Protein AF-A0A8D8ISB9-F1 (afdb_monomer)

Mean predicted aligned error: 7.07 Å

InterPro domains:
  IPR009832 Protein of unknown function DUF1397 [PF07165] (2-113)

Nearest PDB structures (foldseek):
  2wb7-assembly2_B  TM=2.403E-01  e=6.843E+00  Thermococcus sp. 26-2

Sequence (116 aa):
MCSGDDFSVSKEIYSKMLTNYLELLCRDGGQFVFDFQKEEVQLCVSNIVKQADHCKMYDNMFKKPISQFKERECRILKQSKKCLKDLADRCQEISVMDVFNAAYNPIEEASKCNQV

pLDDT: mean 79.73, std 11.62, range [36.59, 91.69]

Foldseek 3Di:
DPDPVLVVLVVQLVVQLVVLVVCCCPPPNRVLVVLCPDPLNVVLVVVLVVCLVVLCPPPPQVVDRLLPDDPVNLVSLVSSLVVSVVSQVVSVDVSSVSNSCSNNVSSVVSHPSVVD

Structure (mmCIF, N/CA/C/O backbone):
data_AF-A0A8D8ISB9-F1
#
_entry.id   AF-A0A8D8ISB9-F1
#
loop_
_atom_site.group_PDB
_atom_site.id
_atom_site.type_symbol
_atom_site.label_atom_id
_atom_site.label_alt_id
_atom_site.label_comp_id
_atom_site.label_asym_id
_atom_site.label_entity_id
_atom_site.label_seq_id
_atom_site.pdbx_PDB_ins_code
_atom_site.Cartn_x
_atom_site.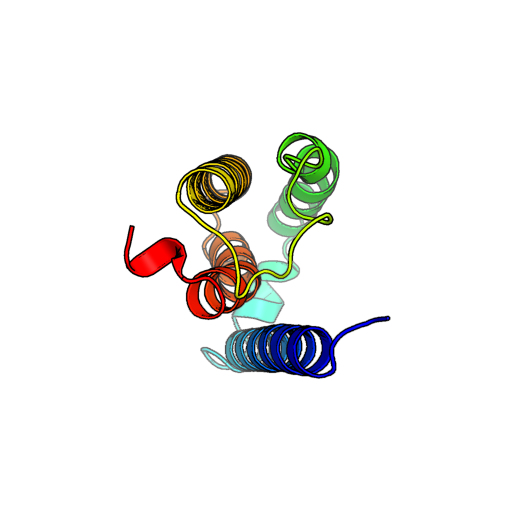Cartn_y
_atom_site.Cartn_z
_atom_site.occupancy
_atom_site.B_iso_or_equiv
_atom_sit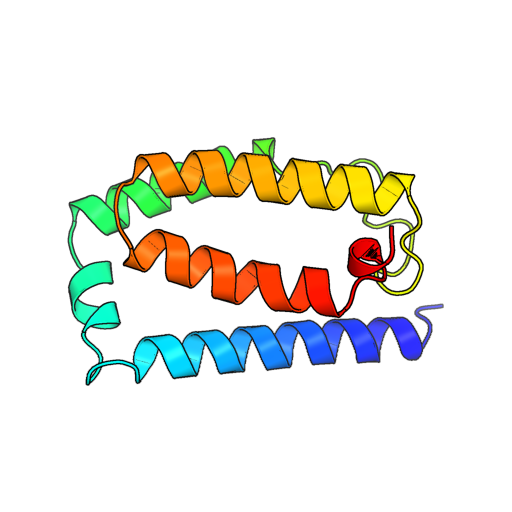e.auth_seq_id
_atom_site.auth_comp_id
_atom_site.auth_asym_id
_atom_site.auth_atom_id
_atom_site.pdbx_PDB_model_num
ATOM 1 N N . MET A 1 1 ? 8.077 14.878 -24.644 1.00 36.59 1 MET A N 1
ATOM 2 C CA . MET A 1 1 ? 7.032 14.010 -25.223 1.00 36.59 1 MET A CA 1
ATOM 3 C C . MET A 1 1 ? 6.694 12.976 -24.166 1.00 36.59 1 MET A C 1
ATOM 5 O O . MET A 1 1 ? 7.592 12.231 -23.804 1.00 36.59 1 MET A O 1
ATOM 9 N N . CYS A 1 2 ? 5.480 12.979 -23.609 1.00 46.19 2 CYS A N 1
ATOM 10 C CA . CYS A 1 2 ? 5.017 11.849 -22.800 1.00 46.19 2 CYS A CA 1
ATOM 11 C C . CYS A 1 2 ? 4.706 10.714 -23.776 1.00 46.19 2 CYS A C 1
ATOM 13 O O . CYS A 1 2 ? 3.823 10.867 -24.620 1.00 46.19 2 CYS A O 1
ATOM 15 N N . SER A 1 3 ? 5.479 9.634 -23.735 1.00 55.00 3 SER A N 1
ATOM 16 C CA . SER A 1 3 ? 5.214 8.419 -24.507 1.00 55.00 3 SER A CA 1
ATOM 17 C C . SER A 1 3 ? 3.812 7.917 -24.153 1.00 55.00 3 SER A C 1
ATOM 19 O O . SER A 1 3 ? 3.473 7.852 -22.972 1.00 55.00 3 SER A O 1
ATOM 21 N N . GLY A 1 4 ? 2.991 7.555 -25.144 1.00 55.03 4 GLY A N 1
ATOM 22 C CA . GLY A 1 4 ? 1.650 6.995 -24.899 1.00 55.03 4 GLY A CA 1
ATOM 23 C C . GLY A 1 4 ? 1.664 5.760 -23.983 1.00 55.03 4 GLY A C 1
ATOM 24 O O . GLY A 1 4 ? 0.699 5.524 -23.258 1.00 55.03 4 GLY A O 1
ATOM 25 N N . ASP A 1 5 ? 2.793 5.050 -23.949 1.00 58.19 5 ASP A N 1
ATOM 26 C CA . ASP A 1 5 ? 3.047 3.890 -23.089 1.00 58.19 5 ASP A CA 1
ATOM 27 C C . ASP A 1 5 ? 3.169 4.243 -21.595 1.00 58.19 5 ASP A C 1
ATOM 29 O O . ASP A 1 5 ? 2.774 3.464 -20.733 1.00 58.19 5 ASP A O 1
ATOM 33 N N . ASP A 1 6 ? 3.662 5.434 -21.249 1.00 61.22 6 ASP A N 1
ATOM 34 C CA . ASP A 1 6 ? 3.823 5.829 -19.839 1.00 61.22 6 ASP A CA 1
ATOM 35 C C . ASP A 1 6 ? 2.478 6.217 -19.224 1.00 61.22 6 ASP A C 1
ATOM 37 O O . ASP A 1 6 ? 2.200 5.959 -18.048 1.00 61.22 6 ASP A O 1
ATOM 41 N N . PHE A 1 7 ? 1.619 6.817 -20.050 1.00 65.94 7 PHE A N 1
ATOM 42 C CA . PHE A 1 7 ? 0.258 7.172 -19.677 1.00 65.94 7 PHE A CA 1
ATOM 43 C C . PHE A 1 7 ? -0.622 5.927 -19.512 1.00 65.94 7 PHE A C 1
ATOM 45 O O . PHE A 1 7 ? -1.404 5.864 -18.563 1.00 65.94 7 PHE A O 1
ATOM 52 N N . SER A 1 8 ? -0.482 4.923 -20.386 1.00 73.38 8 SER A N 1
ATOM 53 C CA . SER A 1 8 ? -1.256 3.678 -20.292 1.00 73.38 8 SER A CA 1
ATOM 54 C C . SER A 1 8 ? -0.886 2.861 -19.050 1.00 73.38 8 SER A C 1
ATOM 56 O O . SER A 1 8 ? -1.787 2.449 -18.321 1.00 73.38 8 SER A O 1
ATOM 58 N N . VAL A 1 9 ? 0.409 2.728 -18.739 1.00 74.44 9 VAL A N 1
ATOM 59 C CA . VAL A 1 9 ? 0.889 2.033 -17.529 1.00 74.44 9 VAL A CA 1
ATOM 60 C C . VAL A 1 9 ? 0.435 2.751 -16.260 1.00 74.44 9 VAL A C 1
ATOM 62 O O . VAL A 1 9 ? -0.092 2.121 -15.346 1.00 74.44 9 VAL A O 1
ATOM 65 N N . SER A 1 10 ? 0.568 4.079 -16.206 1.00 74.94 10 SER A N 1
ATOM 66 C CA . SER A 1 10 ? 0.102 4.856 -15.049 1.00 74.94 10 SER A CA 1
ATOM 67 C C . SER A 1 10 ? -1.406 4.693 -14.843 1.00 74.94 10 SER A C 1
ATOM 69 O O . SER A 1 10 ? -1.859 4.458 -13.725 1.00 74.94 10 SER A O 1
ATOM 71 N N . LYS A 1 11 ? -2.192 4.757 -15.926 1.00 81.19 11 LYS A N 1
ATOM 72 C CA . LYS A 1 11 ? -3.644 4.546 -15.887 1.00 81.19 11 LYS A CA 1
ATOM 73 C C . LYS A 1 11 ? -4.009 3.155 -15.363 1.00 81.19 11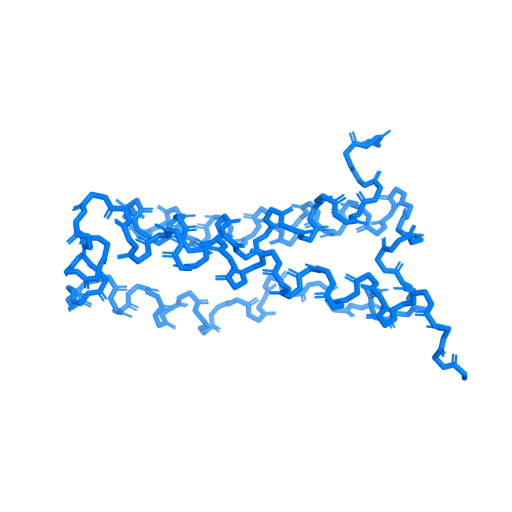 LYS A C 1
ATOM 75 O O . LYS A 1 11 ? -4.939 3.046 -14.568 1.00 81.19 11 LYS A O 1
ATOM 80 N N . GLU A 1 12 ? -3.294 2.112 -15.780 1.00 84.94 12 GLU A N 1
ATOM 81 C CA . GLU A 1 12 ? -3.523 0.747 -15.296 1.00 84.94 12 GLU A CA 1
ATOM 82 C C . GLU A 1 12 ? -3.222 0.617 -13.798 1.00 84.94 12 GLU A C 1
ATOM 84 O O . GLU A 1 12 ? -4.053 0.089 -13.058 1.00 84.94 12 GLU A O 1
ATOM 89 N N . ILE A 1 13 ? -2.094 1.172 -13.336 1.00 84.44 13 ILE A N 1
ATOM 90 C CA . ILE A 1 13 ? -1.731 1.210 -11.910 1.00 84.44 13 ILE A CA 1
ATOM 91 C C . ILE A 1 13 ? -2.858 1.855 -11.098 1.00 84.44 13 ILE A C 1
ATOM 93 O O . ILE A 1 13 ? -3.351 1.250 -10.147 1.00 84.44 13 ILE A O 1
ATOM 97 N N . TYR A 1 14 ? -3.316 3.049 -11.493 1.00 83.69 14 TYR A N 1
ATOM 98 C CA . TYR A 1 14 ? -4.398 3.741 -10.788 1.00 83.69 14 TYR A CA 1
ATOM 99 C C . TYR A 1 14 ? -5.718 2.963 -10.827 1.00 83.69 14 TYR A C 1
ATOM 101 O O . TYR A 1 14 ? -6.417 2.897 -9.818 1.00 83.69 14 TYR A O 1
ATOM 109 N N . SER A 1 15 ? -6.053 2.340 -11.960 1.00 88.31 15 SER A N 1
ATOM 110 C CA . SER A 1 15 ? -7.262 1.519 -12.089 1.00 88.31 15 SER A CA 1
ATOM 111 C C . SER A 1 15 ? -7.239 0.320 -11.137 1.00 88.31 15 SER A C 1
ATOM 113 O O . SER A 1 15 ? -8.242 0.033 -10.481 1.00 88.31 15 SER A O 1
ATOM 115 N N . LYS A 1 16 ? -6.097 -0.367 -11.029 1.00 88.88 16 LYS A N 1
ATOM 116 C CA . LYS A 1 16 ? -5.917 -1.490 -10.103 1.00 88.88 16 LYS A CA 1
ATOM 117 C C . LYS A 1 16 ? -5.943 -1.038 -8.646 1.00 88.88 16 LYS A C 1
ATOM 119 O O . LYS A 1 16 ? -6.623 -1.665 -7.846 1.00 88.88 16 LYS A O 1
ATOM 124 N N . MET A 1 17 ? -5.288 0.075 -8.308 1.00 88.56 17 MET A N 1
ATOM 125 C CA . MET A 1 17 ? -5.367 0.651 -6.958 1.00 88.56 17 MET A CA 1
ATOM 126 C C . MET A 1 17 ? -6.817 0.928 -6.552 1.00 88.56 17 MET A C 1
ATOM 128 O O . MET A 1 17 ? -7.241 0.516 -5.478 1.00 88.56 17 MET A O 1
ATOM 132 N N . LEU A 1 18 ? -7.592 1.593 -7.419 1.00 88.44 18 LEU A N 1
ATOM 133 C CA . LEU A 1 18 ? -9.007 1.876 -7.163 1.00 88.44 18 LEU A CA 1
ATOM 134 C C . LEU A 1 18 ? -9.820 0.594 -6.979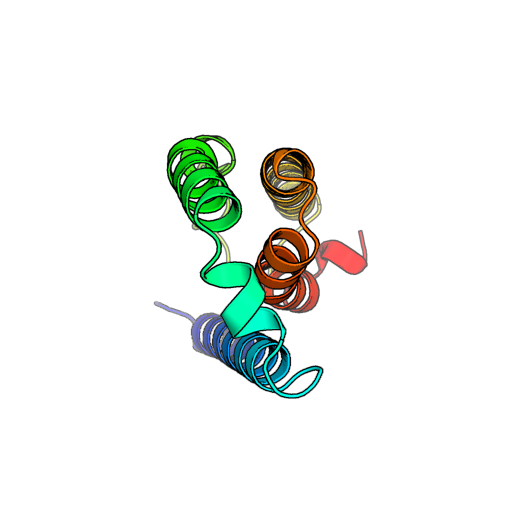 1.00 88.44 18 LEU A C 1
ATOM 136 O O . LEU A 1 18 ? -10.635 0.521 -6.064 1.00 88.44 18 LEU A O 1
ATOM 140 N N . THR A 1 19 ? -9.572 -0.417 -7.812 1.00 91.69 19 THR A N 1
ATOM 141 C CA . THR A 1 19 ? -10.233 -1.725 -7.697 1.00 91.69 19 THR A CA 1
ATOM 142 C C . THR A 1 19 ? -9.913 -2.378 -6.353 1.00 91.69 19 THR A C 1
ATOM 144 O O . THR A 1 19 ? -10.834 -2.733 -5.624 1.00 91.69 19 THR A O 1
ATOM 147 N N . ASN A 1 20 ? -8.637 -2.426 -5.961 1.00 90.19 20 ASN A N 1
ATOM 148 C CA . ASN A 1 20 ? -8.210 -2.979 -4.676 1.00 90.19 20 ASN A CA 1
ATOM 149 C C . ASN A 1 20 ? -8.853 -2.238 -3.492 1.00 90.19 20 ASN A C 1
ATOM 151 O O . ASN A 1 20 ? -9.291 -2.869 -2.535 1.00 90.19 20 ASN A O 1
ATOM 155 N N . TYR A 1 21 ? -8.953 -0.905 -3.548 1.00 87.38 21 TYR A N 1
ATOM 156 C CA . TYR A 1 21 ? -9.636 -0.139 -2.502 1.00 87.38 21 TYR A CA 1
ATOM 157 C C . TYR A 1 21 ? -11.129 -0.455 -2.425 1.00 87.38 21 TYR A C 1
ATOM 159 O O . TYR A 1 21 ? -11.658 -0.612 -1.327 1.00 87.38 21 TYR A O 1
ATOM 167 N N . LEU A 1 22 ? -11.812 -0.572 -3.565 1.00 88.00 22 LEU A N 1
ATOM 168 C CA . LEU A 1 22 ? -13.221 -0.963 -3.595 1.00 88.00 22 LEU A CA 1
ATOM 169 C C . LEU A 1 22 ? -13.424 -2.374 -3.035 1.00 88.00 22 LEU A C 1
ATOM 171 O O . LEU A 1 22 ? -14.372 -2.594 -2.285 1.00 88.00 22 LEU A O 1
ATOM 175 N N . GLU A 1 23 ? -12.524 -3.308 -3.338 1.00 89.94 23 GLU A N 1
ATOM 176 C CA . GLU A 1 23 ? -12.555 -4.654 -2.764 1.00 89.94 23 GLU A CA 1
ATOM 177 C C . GLU A 1 23 ? -12.369 -4.631 -1.246 1.00 89.94 23 GLU A C 1
ATOM 179 O O . GLU A 1 23 ? -13.106 -5.319 -0.546 1.00 89.94 23 GLU A O 1
ATOM 184 N N . LEU A 1 24 ? -11.456 -3.808 -0.717 1.00 87.81 24 LEU A N 1
ATOM 185 C CA . LEU A 1 24 ? -11.292 -3.635 0.731 1.00 87.81 24 LEU A CA 1
ATOM 186 C C . LEU A 1 24 ? -12.548 -3.066 1.394 1.00 87.81 24 LEU A C 1
ATOM 188 O O . LEU A 1 24 ? -12.957 -3.556 2.442 1.00 87.81 24 LEU A O 1
ATOM 192 N N . LEU A 1 25 ? -13.187 -2.073 0.771 1.00 86.81 25 LEU A N 1
ATOM 193 C CA . LEU A 1 25 ? -14.439 -1.497 1.268 1.00 86.81 25 LEU A CA 1
ATOM 194 C C . LEU A 1 25 ? -15.596 -2.506 1.252 1.00 86.81 25 LEU A C 1
ATOM 196 O O . LEU A 1 25 ? -16.485 -2.419 2.093 1.00 86.81 25 LEU A O 1
ATOM 200 N N . CYS A 1 26 ? -15.597 -3.448 0.306 1.00 88.12 26 CYS A N 1
ATOM 201 C CA . CYS A 1 26 ? -16.634 -4.477 0.191 1.00 88.12 26 CYS A CA 1
ATOM 202 C C . CYS A 1 26 ? -16.337 -5.743 1.013 1.00 88.12 26 CYS A C 1
ATOM 204 O O . CYS A 1 26 ? -17.253 -6.528 1.275 1.00 88.12 26 CYS A O 1
ATOM 206 N N . ARG A 1 27 ? -15.075 -5.974 1.397 1.00 87.88 27 ARG A N 1
ATOM 207 C CA . ARG A 1 27 ? -14.635 -7.176 2.116 1.00 87.88 27 ARG A CA 1
ATOM 208 C C . ARG A 1 27 ? -15.337 -7.283 3.469 1.00 87.88 27 ARG A C 1
ATOM 210 O O . ARG A 1 27 ? -15.527 -6.286 4.163 1.00 87.88 27 ARG A O 1
ATOM 217 N N . ASP A 1 28 ? -15.736 -8.506 3.819 1.00 84.50 28 ASP A N 1
ATOM 218 C CA . ASP A 1 28 ? -16.358 -8.856 5.103 1.00 84.50 28 ASP A CA 1
ATOM 219 C C . ASP A 1 28 ? -17.517 -7.923 5.498 1.00 84.50 28 ASP A C 1
ATOM 221 O O . ASP A 1 28 ? -17.661 -7.519 6.648 1.00 84.50 28 ASP A O 1
ATOM 225 N N . GLY A 1 29 ? -18.339 -7.534 4.515 1.00 83.06 29 GLY A N 1
ATOM 226 C CA . GLY A 1 29 ? -19.496 -6.664 4.740 1.00 83.06 29 GLY A CA 1
ATOM 227 C C . GLY A 1 29 ? -19.139 -5.217 5.097 1.00 83.06 29 GLY A C 1
ATOM 228 O O . GLY A 1 29 ? -19.966 -4.516 5.676 1.00 83.06 29 GLY A O 1
ATOM 229 N N . GLY A 1 30 ? -17.925 -4.768 4.770 1.00 83.69 30 GLY A N 1
ATOM 230 C CA . GLY A 1 30 ? -17.447 -3.421 5.076 1.00 83.69 30 GLY A CA 1
ATOM 231 C C . GLY A 1 30 ? -16.819 -3.281 6.459 1.00 83.69 30 GLY A C 1
ATOM 232 O O . GLY A 1 30 ? -16.654 -2.157 6.929 1.00 83.69 30 GLY A O 1
ATOM 233 N N . GLN A 1 31 ? -16.425 -4.389 7.099 1.00 86.75 31 GLN A N 1
ATOM 234 C CA . GLN A 1 31 ? -15.712 -4.388 8.383 1.00 86.75 31 GLN A CA 1
ATOM 235 C C . GLN A 1 31 ? -14.505 -3.435 8.379 1.00 86.75 31 GLN A C 1
ATOM 237 O O . GLN A 1 31 ? -14.295 -2.686 9.333 1.00 86.75 31 GLN A O 1
ATOM 242 N N . PHE A 1 32 ? -13.790 -3.373 7.252 1.00 85.81 32 PHE A N 1
ATOM 243 C CA . PHE A 1 32 ? -12.699 -2.429 7.028 1.00 85.81 32 PHE A CA 1
ATOM 244 C C . PHE A 1 32 ? -13.092 -0.971 7.321 1.00 85.81 32 PHE A C 1
ATOM 246 O O . PHE A 1 32 ? -12.323 -0.246 7.945 1.00 85.81 32 PHE A O 1
ATOM 253 N N . VAL A 1 33 ? -14.289 -0.532 6.911 1.00 85.38 33 VAL A N 1
ATOM 254 C CA . VAL A 1 33 ? -14.761 0.847 7.128 1.00 85.38 33 VAL A CA 1
ATOM 255 C C . VAL A 1 33 ? -14.892 1.147 8.617 1.00 85.38 33 VAL A C 1
ATOM 257 O O . VAL A 1 33 ? -14.506 2.227 9.057 1.00 85.38 33 VAL A O 1
ATOM 260 N N . PHE A 1 34 ? -15.399 0.192 9.395 1.00 86.75 34 PHE A N 1
ATOM 261 C CA . PHE A 1 34 ? -15.534 0.342 10.841 1.00 86.75 34 PHE A CA 1
ATOM 262 C C . PHE A 1 34 ? -14.172 0.344 11.535 1.00 86.75 34 PHE A C 1
ATOM 264 O O . PHE A 1 34 ? -13.922 1.196 12.386 1.00 86.75 34 PHE A O 1
ATOM 271 N N . ASP A 1 35 ? -13.265 -0.550 11.139 1.00 86.38 35 ASP A N 1
ATOM 272 C CA . ASP A 1 35 ? -11.916 -0.598 11.706 1.00 86.38 35 ASP A CA 1
ATOM 273 C C . ASP A 1 35 ? -11.120 0.673 11.391 1.00 86.38 35 ASP A C 1
ATOM 275 O O . ASP A 1 35 ? -10.432 1.200 12.259 1.00 86.38 35 ASP A O 1
ATOM 279 N N . PHE A 1 36 ? -11.270 1.231 10.188 1.00 84.75 36 PHE A N 1
ATOM 280 C CA . PHE A 1 36 ? -10.578 2.456 9.779 1.00 84.75 36 PHE A CA 1
ATOM 281 C C . PHE A 1 36 ? -11.152 3.739 10.410 1.00 84.75 36 PHE A C 1
ATOM 283 O O . PHE A 1 36 ? -10.529 4.801 10.350 1.00 84.75 36 PHE A O 1
ATOM 290 N N . GLN A 1 37 ? -12.343 3.666 11.011 1.00 87.69 37 GLN A N 1
ATOM 291 C CA . GLN A 1 37 ? -12.944 4.766 11.772 1.00 87.69 37 GLN A CA 1
ATOM 292 C C . GLN A 1 37 ? -12.482 4.820 13.231 1.00 87.69 37 GLN A C 1
ATOM 294 O O . GLN A 1 37 ? -12.711 5.835 13.888 1.00 87.69 37 GLN A O 1
ATOM 299 N N . LYS A 1 38 ? -11.821 3.772 13.734 1.00 90.06 38 LYS A N 1
ATOM 300 C CA . LYS A 1 38 ? -11.253 3.767 15.084 1.00 90.06 38 LYS A CA 1
ATOM 301 C C . LYS A 1 38 ? -10.217 4.879 15.231 1.00 90.06 38 LYS A C 1
ATOM 303 O O . LYS A 1 38 ? -9.380 5.087 14.348 1.00 90.06 38 LYS A O 1
ATOM 308 N N . GLU A 1 39 ? -10.269 5.594 16.348 1.00 90.25 39 GLU A N 1
ATOM 309 C CA . GLU A 1 39 ? -9.429 6.770 16.586 1.00 90.25 39 GLU A CA 1
ATOM 310 C C . GLU A 1 39 ? -7.939 6.403 16.565 1.00 90.25 39 GLU A C 1
ATOM 312 O O . GLU A 1 39 ? -7.130 7.090 15.940 1.00 90.25 39 GLU A O 1
ATOM 317 N N . GLU A 1 40 ? -7.585 5.266 17.162 1.00 87.44 40 GLU A N 1
ATOM 318 C CA . GLU A 1 40 ? -6.234 4.714 17.175 1.00 87.44 40 GLU A CA 1
ATOM 319 C C . GLU A 1 40 ? -5.697 4.437 15.762 1.00 87.44 40 GLU A C 1
ATOM 321 O O . GLU A 1 40 ? -4.544 4.761 15.458 1.00 87.44 40 GLU A O 1
ATOM 326 N N . VAL A 1 41 ? -6.549 3.932 14.865 1.00 87.12 41 VAL A N 1
ATOM 327 C CA . VAL A 1 41 ? -6.191 3.667 13.468 1.00 87.12 41 VAL A CA 1
ATOM 328 C C . VAL A 1 41 ? -5.996 4.984 12.724 1.00 87.12 41 VAL A C 1
ATOM 330 O O . VAL A 1 41 ? -4.977 5.164 12.055 1.00 87.12 41 VAL A O 1
ATOM 333 N N . GLN A 1 42 ? -6.908 5.946 12.882 1.00 89.38 42 GLN A N 1
ATOM 334 C CA . GLN A 1 42 ? -6.797 7.250 12.222 1.00 89.38 42 GLN A CA 1
ATOM 335 C C . GLN A 1 42 ? -5.562 8.037 12.667 1.00 89.38 42 GLN A C 1
ATOM 337 O O . GLN A 1 42 ? -4.856 8.615 11.833 1.00 89.38 42 GLN A O 1
ATOM 342 N N . LEU A 1 43 ? -5.262 8.033 13.967 1.00 90.00 43 LEU A N 1
ATOM 343 C CA . LEU A 1 43 ? -4.055 8.648 14.516 1.00 90.00 43 LEU A CA 1
ATOM 344 C C . LEU A 1 43 ? -2.797 7.996 13.944 1.00 90.00 43 LEU A C 1
ATOM 346 O O . LEU A 1 43 ? -1.861 8.697 13.545 1.00 90.00 43 LEU A O 1
ATOM 350 N N . CYS A 1 44 ? -2.781 6.665 13.855 1.00 89.81 44 CYS A N 1
ATOM 351 C CA . CYS A 1 44 ? -1.638 5.958 13.307 1.00 89.81 44 CYS A CA 1
ATOM 352 C C . CYS A 1 44 ? -1.446 6.242 11.811 1.00 89.81 44 CYS A C 1
ATOM 354 O O . CYS A 1 44 ? -0.346 6.607 11.392 1.00 89.81 44 CYS A O 1
ATOM 356 N N . VAL A 1 45 ? -2.518 6.199 11.015 1.00 86.88 45 VAL A N 1
ATOM 357 C CA . VAL A 1 45 ? -2.495 6.552 9.586 1.00 86.88 45 VAL A CA 1
ATOM 358 C C . VAL A 1 45 ? -2.017 7.991 9.381 1.00 86.88 45 VAL A C 1
ATOM 360 O O . VAL A 1 45 ? -1.159 8.238 8.536 1.00 86.88 45 VAL A O 1
ATOM 363 N N . SER A 1 46 ? -2.490 8.942 10.190 1.00 88.06 46 SER A N 1
ATOM 364 C CA . SER A 1 46 ? -2.023 10.335 10.150 1.00 88.06 46 SER A CA 1
ATOM 365 C C . SER A 1 46 ? -0.513 10.442 10.402 1.00 88.06 46 SER A C 1
ATOM 367 O O . SER A 1 46 ? 0.198 11.162 9.694 1.00 88.06 46 SER A O 1
ATOM 369 N N . ASN A 1 47 ? 0.011 9.676 11.361 1.00 87.25 47 ASN A N 1
ATOM 370 C CA . ASN A 1 47 ? 1.445 9.620 11.641 1.00 87.25 47 ASN A CA 1
ATOM 371 C C . ASN A 1 47 ? 2.250 8.953 10.522 1.00 87.25 47 ASN A C 1
ATOM 373 O O . ASN A 1 47 ? 3.370 9.396 10.252 1.00 87.25 47 ASN A O 1
ATOM 377 N N . ILE A 1 48 ? 1.698 7.933 9.859 1.00 86.56 48 ILE A N 1
ATOM 378 C CA . ILE A 1 48 ? 2.305 7.333 8.667 1.00 86.56 48 ILE A CA 1
ATOM 379 C C . ILE A 1 48 ? 2.385 8.37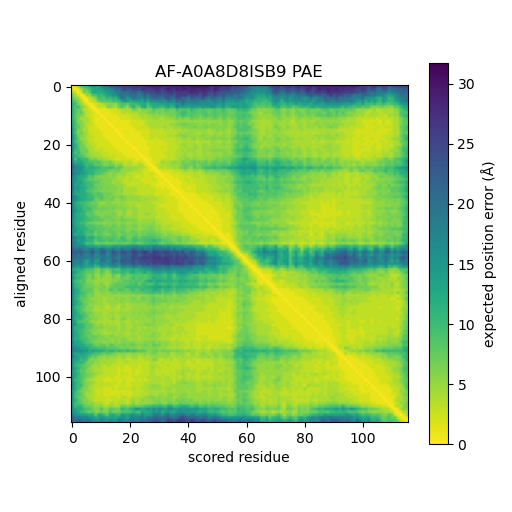1 7.560 1.00 86.56 48 ILE A C 1
ATOM 381 O O . ILE A 1 48 ? 3.463 8.568 7.016 1.00 86.56 48 ILE A O 1
ATOM 385 N N . VAL A 1 49 ? 1.291 9.069 7.246 1.00 85.38 49 VAL A N 1
ATOM 386 C CA . VAL A 1 49 ? 1.258 10.066 6.163 1.00 85.38 49 VAL A CA 1
ATOM 387 C C . VAL A 1 49 ? 2.308 11.156 6.387 1.00 85.38 49 VAL A C 1
ATOM 389 O O . VAL A 1 49 ? 3.032 11.500 5.457 1.00 85.38 49 VAL A O 1
ATOM 392 N N . LYS A 1 50 ? 2.466 11.633 7.629 1.00 86.56 50 LYS A N 1
ATOM 393 C CA . LYS A 1 50 ? 3.509 12.611 7.991 1.00 86.56 50 LYS A CA 1
ATOM 394 C C . LYS A 1 50 ? 4.932 12.083 7.792 1.00 86.56 50 LYS A C 1
ATOM 396 O O . LYS A 1 50 ? 5.827 12.857 7.476 1.00 86.56 50 LYS A O 1
ATOM 401 N N . GLN A 1 51 ? 5.155 10.786 7.998 1.00 85.06 51 GLN A N 1
ATOM 402 C CA . GLN A 1 51 ? 6.477 10.157 7.894 1.00 85.06 51 GLN A CA 1
ATOM 403 C C . GLN A 1 51 ? 6.757 9.557 6.511 1.00 85.06 51 GLN A C 1
ATOM 405 O O . GLN A 1 51 ? 7.915 9.324 6.168 1.00 85.06 51 GLN A O 1
ATOM 410 N N . ALA A 1 52 ? 5.723 9.330 5.701 1.00 82.06 52 ALA A N 1
ATOM 411 C CA . ALA A 1 52 ? 5.809 8.677 4.400 1.00 82.06 52 ALA A CA 1
ATOM 412 C C . ALA A 1 52 ? 6.7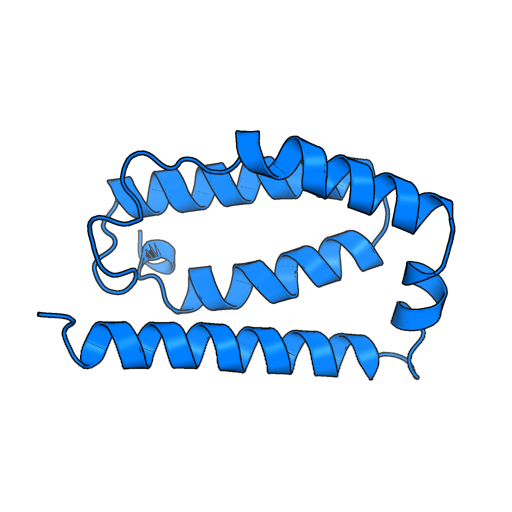06 9.444 3.422 1.00 82.06 52 ALA A C 1
ATOM 414 O O . ALA A 1 52 ? 7.348 8.832 2.566 1.00 82.06 52 ALA A O 1
ATOM 415 N N . ASP A 1 53 ? 6.810 10.765 3.585 1.00 78.69 53 ASP A N 1
ATOM 416 C CA . ASP A 1 53 ? 7.727 11.613 2.823 1.00 78.69 53 ASP A CA 1
ATOM 417 C C . ASP A 1 53 ? 9.195 11.211 2.986 1.00 78.69 53 ASP A C 1
ATOM 419 O O . ASP A 1 53 ? 9.936 11.233 2.006 1.00 78.69 53 ASP A O 1
ATOM 423 N N . HIS A 1 54 ? 9.602 10.710 4.156 1.00 81.31 54 HIS A N 1
ATOM 424 C CA . HIS A 1 54 ? 10.954 10.180 4.360 1.00 81.31 54 HIS A CA 1
ATOM 425 C C . HIS A 1 54 ? 11.191 8.838 3.658 1.00 81.31 54 HIS A C 1
ATOM 427 O O . HIS A 1 54 ? 12.334 8.480 3.377 1.00 81.31 54 HIS A O 1
ATOM 433 N N . CYS A 1 55 ? 10.125 8.099 3.349 1.00 80.06 55 CYS A N 1
ATOM 434 C CA . CYS A 1 55 ? 10.213 6.850 2.602 1.00 80.06 55 CYS A CA 1
ATOM 435 C C . CYS A 1 55 ? 10.213 7.057 1.088 1.00 80.06 55 CYS A C 1
ATOM 437 O O . CYS A 1 55 ? 10.518 6.122 0.337 1.00 80.06 55 CYS A O 1
ATOM 439 N N . LYS A 1 56 ? 9.875 8.258 0.610 1.00 69.62 56 LYS A N 1
ATOM 440 C CA . LYS A 1 56 ? 9.951 8.571 -0.809 1.00 69.62 56 LYS A CA 1
ATOM 441 C C . LYS A 1 56 ? 11.412 8.802 -1.194 1.00 69.62 56 LYS A C 1
ATOM 443 O O . LYS A 1 56 ? 11.997 9.856 -0.966 1.00 69.62 56 LYS A O 1
ATOM 448 N N . MET A 1 57 ? 12.009 7.797 -1.824 1.00 63.38 57 MET A N 1
ATOM 449 C CA . MET A 1 57 ? 13.365 7.884 -2.368 1.00 63.38 57 MET A CA 1
ATOM 450 C C . MET A 1 57 ? 13.339 8.612 -3.725 1.00 63.38 57 MET A C 1
ATOM 452 O O . MET A 1 57 ? 13.480 8.009 -4.792 1.00 63.38 57 MET A O 1
ATOM 456 N N . TYR A 1 58 ? 13.071 9.920 -3.664 1.00 52.81 58 TYR A N 1
ATOM 457 C CA . TYR A 1 58 ? 12.658 10.778 -4.781 1.00 52.81 58 TYR A CA 1
ATOM 458 C C . TYR A 1 58 ? 13.700 11.030 -5.876 1.00 52.81 58 TYR A C 1
ATOM 460 O O . TYR A 1 58 ? 13.327 11.454 -6.969 1.00 52.81 58 TYR A O 1
ATOM 468 N N . ASP A 1 59 ? 14.980 10.733 -5.663 1.00 51.72 59 ASP A N 1
ATOM 469 C CA . ASP A 1 59 ? 16.012 11.279 -6.553 1.00 51.72 59 ASP A CA 1
ATOM 470 C C . ASP A 1 59 ? 16.097 10.638 -7.953 1.00 51.72 59 ASP A C 1
ATOM 472 O O . ASP A 1 59 ? 16.732 11.209 -8.843 1.00 51.72 59 ASP A O 1
ATOM 476 N N . ASN A 1 60 ? 15.455 9.484 -8.208 1.00 47.16 60 ASN A N 1
ATOM 477 C CA . ASN A 1 60 ? 15.563 8.804 -9.515 1.00 47.16 60 ASN A CA 1
ATOM 478 C C . ASN A 1 60 ? 14.275 8.229 -10.124 1.00 47.16 60 ASN A C 1
ATOM 480 O O . ASN A 1 60 ? 14.275 7.964 -11.326 1.00 47.16 60 ASN A O 1
ATOM 484 N N . MET A 1 61 ? 13.186 8.042 -9.370 1.00 52.09 61 MET A N 1
ATOM 485 C CA . MET A 1 61 ? 12.014 7.314 -9.893 1.00 52.09 61 MET A CA 1
ATOM 486 C C . MET A 1 61 ? 11.231 8.076 -10.977 1.00 52.09 61 MET A C 1
ATOM 488 O O . MET A 1 61 ? 10.622 7.445 -11.827 1.00 52.09 61 MET A O 1
ATOM 492 N N . PHE A 1 62 ? 11.282 9.414 -11.003 1.00 53.84 62 PHE A N 1
ATOM 493 C CA . PHE A 1 62 ? 10.503 10.233 -11.951 1.00 53.84 62 PHE A CA 1
ATOM 494 C C . PHE A 1 62 ? 11.211 10.521 -13.281 1.00 53.84 62 PHE A C 1
ATOM 496 O O . PHE A 1 62 ? 10.630 11.146 -14.164 1.00 53.84 62 PHE A O 1
ATOM 503 N N . LYS A 1 63 ? 12.470 10.093 -13.446 1.00 62.03 63 LYS A N 1
ATOM 504 C CA . LYS A 1 63 ? 13.226 10.328 -14.691 1.00 62.03 63 LYS A CA 1
ATOM 505 C C . LYS A 1 63 ? 13.020 9.233 -15.734 1.00 62.03 63 LYS A C 1
ATOM 507 O O . LYS A 1 63 ? 13.416 9.418 -16.881 1.00 62.03 63 LYS A O 1
ATOM 512 N N . LYS A 1 64 ? 12.449 8.093 -15.338 1.00 67.19 64 LYS A N 1
ATOM 513 C CA . LYS A 1 64 ? 12.200 6.951 -16.216 1.00 67.19 64 LYS A CA 1
ATOM 514 C C . LYS A 1 64 ? 10.806 6.387 -15.967 1.00 67.19 64 LYS A C 1
ATOM 516 O O . LYS A 1 64 ? 10.376 6.357 -14.817 1.00 67.19 64 LYS A O 1
ATOM 521 N N . PRO A 1 65 ? 10.133 5.884 -17.005 1.00 72.25 65 PRO A N 1
ATOM 522 C CA . PRO A 1 65 ? 8.891 5.146 -16.838 1.00 72.25 65 PRO A CA 1
ATOM 523 C C . PRO A 1 65 ? 9.053 3.931 -15.921 1.00 72.25 65 PRO A C 1
ATOM 525 O O . PRO A 1 65 ? 10.061 3.227 -16.011 1.00 72.25 65 PRO A O 1
ATOM 528 N N . ILE A 1 66 ? 8.035 3.635 -15.103 1.00 74.62 66 ILE A N 1
ATOM 529 C CA . ILE A 1 66 ? 7.985 2.432 -14.242 1.00 74.62 66 ILE A CA 1
ATOM 530 C C . ILE A 1 66 ? 8.216 1.142 -15.046 1.00 74.62 66 ILE A C 1
ATOM 532 O O . ILE A 1 66 ? 8.933 0.246 -14.599 1.00 74.62 66 ILE A O 1
ATOM 536 N N . SER A 1 67 ? 7.700 1.083 -16.276 1.00 73.19 67 SER A N 1
ATOM 537 C CA . SER A 1 67 ? 7.880 -0.041 -17.208 1.00 73.19 67 SER A CA 1
ATOM 538 C C . SER A 1 67 ? 9.339 -0.269 -17.640 1.00 73.19 67 SER A C 1
ATOM 540 O O . SER A 1 67 ? 9.688 -1.343 -18.139 1.00 73.19 67 SER A O 1
ATOM 542 N N . GLN A 1 68 ? 10.202 0.731 -17.440 1.00 77.56 68 GLN A N 1
ATOM 543 C CA . GLN A 1 68 ? 11.624 0.721 -17.782 1.00 77.56 68 GLN A CA 1
ATOM 544 C C . GLN A 1 68 ? 12.537 0.601 -16.554 1.00 77.56 68 GLN A C 1
ATOM 546 O O . GLN A 1 68 ? 13.757 0.750 -16.687 1.00 77.56 68 GLN A O 1
ATOM 551 N N . PHE A 1 69 ? 11.980 0.350 -15.365 1.00 80.00 69 PHE A N 1
ATOM 552 C CA . PHE A 1 69 ? 12.780 0.146 -14.162 1.00 80.00 69 PHE A CA 1
ATOM 553 C C . PHE A 1 69 ? 13.738 -1.035 -14.353 1.00 80.00 69 PHE A C 1
ATOM 555 O O . PHE A 1 69 ? 13.349 -2.113 -14.806 1.00 80.00 69 PHE A O 1
ATOM 562 N N . LYS A 1 70 ? 15.014 -0.806 -14.029 1.00 79.38 70 LYS A N 1
ATOM 563 C CA . LYS A 1 70 ? 16.069 -1.824 -14.000 1.00 79.38 70 LYS A CA 1
ATOM 564 C C . LYS A 1 70 ? 16.467 -2.077 -12.546 1.00 79.38 70 LYS A C 1
ATOM 566 O O . LYS A 1 70 ? 15.853 -1.549 -11.625 1.00 79.38 70 LYS A O 1
ATOM 571 N N . GLU A 1 71 ? 17.520 -2.861 -12.325 1.00 82.44 71 GLU A N 1
ATOM 572 C CA . GLU A 1 71 ? 17.955 -3.283 -10.988 1.00 82.44 71 GLU A CA 1
ATOM 573 C C . GLU A 1 71 ? 18.070 -2.130 -9.976 1.00 82.44 71 GLU A C 1
ATOM 575 O O . GLU A 1 71 ? 17.592 -2.252 -8.848 1.00 82.44 71 GLU A O 1
ATOM 580 N N . ARG A 1 72 ? 18.645 -0.984 -10.372 1.00 82.00 72 ARG A N 1
ATOM 581 C CA . ARG A 1 72 ? 18.775 0.179 -9.482 1.00 82.00 72 ARG A CA 1
ATOM 582 C C . ARG A 1 72 ? 17.411 0.734 -9.086 1.00 82.00 72 ARG A C 1
ATOM 584 O O . ARG A 1 72 ? 17.159 0.906 -7.898 1.00 82.00 72 ARG A O 1
ATOM 591 N N . GLU A 1 73 ? 16.547 1.027 -10.053 1.00 82.19 73 GLU A N 1
ATOM 592 C CA . GLU A 1 73 ? 15.213 1.570 -9.789 1.00 82.19 73 GLU A CA 1
ATOM 593 C C . GLU A 1 73 ? 14.362 0.578 -8.979 1.00 82.19 73 GLU A C 1
ATOM 595 O O . GLU A 1 73 ? 13.697 0.973 -8.025 1.00 82.19 73 GLU A O 1
ATOM 600 N N . CYS A 1 74 ? 14.485 -0.718 -9.267 1.00 82.81 74 CYS A N 1
ATOM 601 C CA . CYS A 1 74 ? 13.837 -1.787 -8.516 1.00 82.81 74 CYS A CA 1
ATOM 602 C C . CYS A 1 74 ? 14.323 -1.894 -7.073 1.00 82.81 74 CYS A C 1
ATOM 604 O O . CYS A 1 74 ? 13.518 -2.081 -6.162 1.00 82.81 74 CYS A O 1
ATOM 606 N N . ARG A 1 75 ? 15.627 -1.734 -6.831 1.00 84.88 75 ARG A N 1
ATOM 607 C CA . ARG A 1 75 ? 16.186 -1.703 -5.476 1.00 84.88 75 ARG A CA 1
ATOM 608 C C . ARG A 1 75 ? 15.639 -0.518 -4.682 1.00 84.88 75 ARG A C 1
ATOM 610 O O . ARG A 1 75 ? 15.255 -0.697 -3.530 1.00 84.88 75 ARG A O 1
ATOM 617 N N . ILE A 1 76 ? 15.557 0.659 -5.302 1.00 83.31 76 ILE A N 1
ATOM 618 C CA . ILE A 1 76 ? 14.995 1.865 -4.678 1.00 83.31 76 ILE A CA 1
ATOM 619 C C . ILE A 1 76 ? 13.497 1.663 -4.385 1.00 83.31 76 ILE A C 1
ATOM 621 O O . ILE A 1 76 ? 13.044 1.975 -3.286 1.00 83.31 76 ILE A O 1
ATOM 625 N N . LEU A 1 77 ? 12.732 1.086 -5.319 1.00 82.00 77 LEU A N 1
ATOM 626 C CA . LEU A 1 77 ? 11.316 0.763 -5.113 1.00 82.00 77 LEU A CA 1
ATOM 627 C C . LEU A 1 77 ? 11.124 -0.214 -3.940 1.00 82.00 77 LEU A C 1
ATOM 629 O O . LEU A 1 77 ? 10.327 0.058 -3.044 1.00 82.00 77 LEU A O 1
ATOM 633 N N . LYS A 1 78 ? 11.903 -1.306 -3.893 1.00 85.31 78 LYS A N 1
ATOM 634 C CA . LYS A 1 78 ? 11.881 -2.287 -2.792 1.00 85.31 78 LYS A CA 1
ATOM 635 C C . LYS A 1 78 ? 12.244 -1.637 -1.445 1.00 85.31 78 LYS A C 1
ATOM 637 O O . LYS A 1 78 ? 11.615 -1.939 -0.434 1.00 85.31 78 LYS A O 1
ATOM 642 N N . GLN A 1 79 ? 13.213 -0.718 -1.416 1.00 87.12 79 GLN A N 1
ATOM 643 C CA . GLN A 1 79 ? 13.585 0.028 -0.205 1.00 87.12 79 GLN A CA 1
ATOM 644 C C . GLN A 1 79 ? 12.487 0.997 0.255 1.00 87.12 79 GLN A C 1
ATOM 646 O O . GLN A 1 79 ? 12.184 1.049 1.445 1.00 87.12 79 GLN A O 1
ATOM 651 N N . SER A 1 80 ? 11.862 1.722 -0.676 1.00 85.00 80 SER A N 1
ATOM 652 C CA . SER A 1 80 ? 10.738 2.618 -0.383 1.00 85.00 80 SER A CA 1
ATOM 653 C C . SER A 1 80 ? 9.532 1.843 0.162 1.00 85.00 80 SER A C 1
ATOM 655 O O . SER A 1 80 ? 8.996 2.198 1.214 1.00 85.00 80 SER A O 1
ATOM 657 N N . LYS A 1 81 ? 9.192 0.711 -0.477 1.00 85.88 81 LYS A N 1
ATOM 658 C CA . LYS A 1 81 ? 8.163 -0.230 -0.012 1.00 85.88 81 LYS A CA 1
ATOM 659 C C . LYS A 1 81 ? 8.463 -0.725 1.401 1.00 85.88 81 LYS A C 1
ATOM 661 O O . LYS A 1 81 ? 7.586 -0.678 2.257 1.00 85.88 81 LYS A O 1
ATOM 666 N N . LYS A 1 82 ? 9.701 -1.159 1.667 1.00 88.62 82 LYS A N 1
ATOM 667 C CA . LYS A 1 82 ? 10.111 -1.620 3.000 1.00 88.62 82 LYS A CA 1
ATOM 668 C C . LYS A 1 82 ? 9.943 -0.525 4.056 1.00 88.62 82 LYS A C 1
ATOM 670 O O . LYS A 1 82 ? 9.344 -0.788 5.085 1.00 88.62 82 LYS A O 1
ATOM 675 N N . CYS A 1 83 ? 10.401 0.697 3.783 1.00 88.25 83 CYS A N 1
ATOM 676 C CA . CYS A 1 83 ? 10.268 1.819 4.717 1.00 88.25 83 CYS A CA 1
ATOM 677 C C . CYS A 1 83 ? 8.805 2.098 5.090 1.00 88.25 83 CYS A C 1
ATOM 679 O O . CYS A 1 83 ? 8.481 2.243 6.264 1.00 88.25 83 CYS A O 1
ATOM 681 N N . LEU A 1 84 ? 7.904 2.136 4.104 1.00 85.38 84 LEU A N 1
ATOM 682 C CA . LEU A 1 84 ? 6.484 2.376 4.364 1.00 85.38 84 LEU A CA 1
ATOM 683 C C . LEU A 1 84 ? 5.810 1.200 5.066 1.00 85.38 84 LEU A C 1
ATOM 685 O O . LEU A 1 84 ? 4.977 1.424 5.939 1.00 85.38 84 LEU A O 1
ATOM 689 N N . LYS A 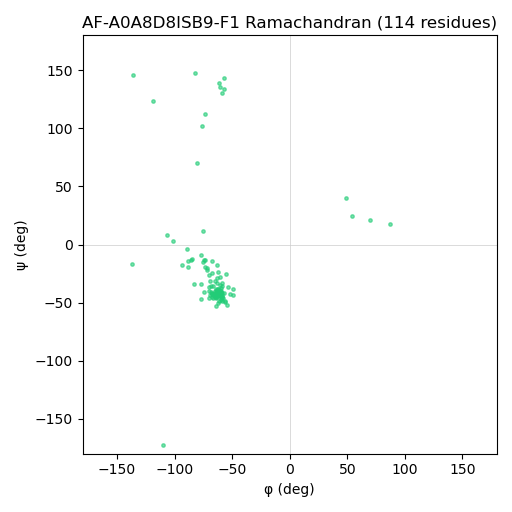1 85 ? 6.198 -0.035 4.735 1.00 87.94 85 LYS A N 1
ATOM 690 C CA . LYS A 1 85 ? 5.758 -1.221 5.470 1.00 87.94 85 LYS A CA 1
ATOM 691 C C . LYS A 1 85 ? 6.201 -1.160 6.932 1.00 87.94 85 LYS A C 1
ATOM 693 O O . LYS A 1 85 ? 5.375 -1.381 7.803 1.00 87.94 85 LYS A O 1
ATOM 698 N N . ASP A 1 86 ? 7.447 -0.780 7.211 1.00 89.38 86 ASP A N 1
ATOM 699 C CA . ASP A 1 86 ? 7.947 -0.627 8.583 1.00 89.38 86 ASP A CA 1
ATOM 700 C C . ASP A 1 86 ? 7.187 0.474 9.353 1.00 89.38 86 ASP A C 1
ATOM 702 O O . ASP A 1 86 ? 7.079 0.406 10.576 1.00 89.38 86 ASP A O 1
ATOM 706 N N . LEU A 1 87 ? 6.655 1.496 8.667 1.00 87.94 87 LEU A N 1
ATOM 707 C CA . LEU A 1 87 ? 5.759 2.492 9.269 1.00 87.94 87 LEU A CA 1
ATOM 708 C C . LEU A 1 87 ? 4.351 1.932 9.516 1.00 87.94 87 LEU A C 1
ATOM 710 O O . LEU A 1 87 ? 3.781 2.199 10.570 1.00 87.94 87 LEU A O 1
ATOM 714 N N . ALA A 1 88 ? 3.808 1.153 8.578 1.00 86.56 88 ALA A N 1
ATOM 715 C CA . ALA A 1 88 ? 2.496 0.518 8.691 1.00 86.56 88 ALA A CA 1
ATOM 716 C C . ALA A 1 88 ? 2.454 -0.573 9.775 1.00 86.56 88 ALA A C 1
ATOM 718 O O . ALA A 1 88 ? 1.530 -0.599 10.586 1.00 86.56 88 ALA A O 1
ATOM 719 N N . ASP A 1 89 ? 3.496 -1.404 9.866 1.00 87.75 89 ASP A N 1
ATOM 720 C CA . ASP A 1 89 ? 3.622 -2.479 10.858 1.00 87.75 89 ASP A CA 1
ATOM 721 C C . ASP A 1 89 ? 3.650 -1.924 12.303 1.00 87.75 89 ASP A C 1
ATOM 723 O O . ASP A 1 89 ? 3.251 -2.614 13.241 1.00 87.75 89 ASP A O 1
ATOM 727 N N . ARG A 1 90 ? 4.042 -0.653 12.507 1.00 87.25 90 ARG A N 1
ATOM 728 C CA . ARG A 1 90 ? 3.978 0.011 13.827 1.00 87.25 90 ARG A CA 1
ATOM 729 C C . ARG A 1 90 ? 2.557 0.252 14.314 1.00 87.25 90 ARG A C 1
ATOM 731 O O . ARG A 1 90 ? 2.372 0.370 15.520 1.00 87.25 90 ARG A O 1
ATOM 738 N N . CYS A 1 91 ? 1.582 0.335 13.410 1.00 84.62 91 CYS A N 1
ATOM 739 C CA . CYS A 1 91 ? 0.188 0.454 13.815 1.00 84.62 91 CYS A CA 1
ATOM 740 C C . CYS A 1 91 ? -0.346 -0.846 14.405 1.00 84.62 91 CYS A C 1
ATOM 742 O O . CYS A 1 91 ? -1.329 -0.787 15.123 1.00 84.62 91 CYS A O 1
ATOM 744 N N . GLN A 1 92 ? 0.289 -1.992 14.119 1.00 82.44 92 GLN A N 1
ATOM 745 C CA . GLN A 1 92 ? -0.183 -3.326 14.519 1.00 82.44 92 GLN A CA 1
ATOM 746 C C . GLN A 1 92 ? -1.632 -3.622 14.087 1.00 82.44 92 GLN A C 1
ATOM 748 O O . GLN A 1 92 ? -2.293 -4.484 14.655 1.00 82.44 92 GLN A O 1
ATOM 753 N N . GLU A 1 93 ? -2.103 -2.938 13.042 1.00 83.56 93 GLU A N 1
ATOM 754 C CA . GLU A 1 93 ? -3.484 -2.981 12.568 1.00 83.56 93 GLU A CA 1
ATOM 755 C C . GLU A 1 93 ? -3.529 -3.520 11.139 1.00 83.56 93 GLU A C 1
ATOM 757 O O . GLU A 1 93 ? -2.897 -2.982 10.222 1.00 83.56 93 GLU A O 1
ATOM 762 N N . ILE A 1 94 ? -4.294 -4.596 10.946 1.00 84.06 94 ILE A N 1
ATOM 763 C CA . ILE A 1 94 ? -4.396 -5.302 9.659 1.00 84.06 94 ILE A CA 1
ATOM 764 C C . ILE A 1 94 ? -4.974 -4.374 8.583 1.00 84.06 94 ILE A C 1
ATOM 766 O O . ILE A 1 94 ? -4.486 -4.359 7.455 1.00 84.06 94 ILE A O 1
ATOM 770 N N . SER A 1 95 ? -5.942 -3.530 8.950 1.00 83.44 95 SER A N 1
ATOM 771 C CA . SER A 1 95 ? -6.575 -2.558 8.052 1.00 83.44 95 SER A CA 1
ATOM 772 C C . SER A 1 95 ? -5.569 -1.561 7.455 1.00 83.44 95 SER A C 1
ATOM 774 O O . SER A 1 95 ? -5.637 -1.228 6.271 1.00 83.44 95 SER A O 1
ATOM 776 N N . VAL A 1 96 ? -4.571 -1.126 8.230 1.00 83.75 96 VAL A N 1
ATOM 777 C CA . VAL A 1 96 ? -3.508 -0.229 7.744 1.00 83.75 96 VAL A CA 1
ATOM 778 C C . VAL A 1 96 ? -2.612 -0.945 6.730 1.00 83.75 96 VAL A C 1
ATOM 780 O O . VAL A 1 96 ? -2.254 -0.375 5.695 1.00 83.75 96 VAL A O 1
ATOM 783 N N . MET A 1 97 ? -2.287 -2.211 6.994 1.00 84.50 97 MET A N 1
ATOM 784 C CA . MET A 1 97 ? -1.503 -3.039 6.076 1.00 84.50 97 MET A CA 1
ATOM 785 C C . MET A 1 97 ? -2.247 -3.355 4.777 1.00 84.50 97 MET A C 1
ATOM 787 O O . MET A 1 97 ? -1.633 -3.375 3.708 1.00 84.50 97 MET A O 1
ATOM 791 N N . ASP A 1 98 ? -3.560 -3.545 4.842 1.00 85.06 98 ASP A N 1
ATOM 792 C CA . ASP A 1 98 ? -4.401 -3.774 3.671 1.00 85.06 98 ASP A CA 1
ATOM 793 C C . ASP A 1 98 ? -4.422 -2.557 2.734 1.00 85.06 98 ASP A C 1
ATOM 795 O O 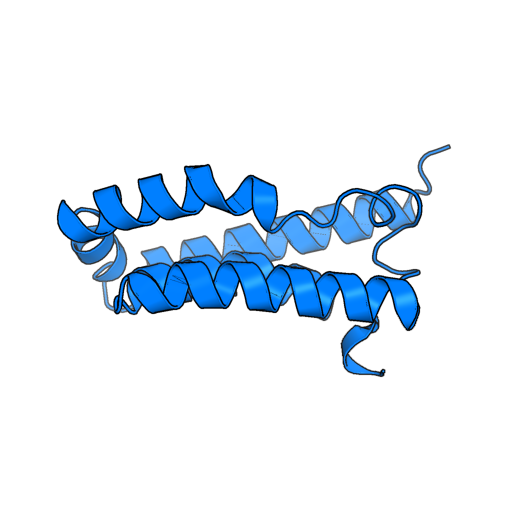. ASP A 1 98 ? -4.191 -2.706 1.531 1.00 85.06 98 ASP A O 1
ATOM 799 N N . VAL A 1 99 ? -4.583 -1.342 3.274 1.00 83.81 99 VAL A N 1
ATOM 800 C CA . VAL A 1 99 ? -4.477 -0.084 2.502 1.00 83.81 99 VAL A CA 1
ATOM 801 C C . VAL A 1 99 ? -3.111 0.045 1.841 1.00 83.81 99 VAL A C 1
ATOM 803 O O . VAL A 1 99 ? -3.011 0.389 0.660 1.00 83.81 99 VAL A O 1
ATOM 806 N N . PHE A 1 100 ? -2.048 -0.252 2.590 1.00 85.56 100 PHE A N 1
ATOM 807 C CA . PHE A 1 100 ? -0.690 -0.214 2.068 1.00 85.56 100 PHE A CA 1
ATOM 808 C C . PHE A 1 100 ? -0.511 -1.170 0.878 1.00 85.56 100 PHE A C 1
ATOM 810 O O . PHE A 1 100 ? -0.014 -0.763 -0.176 1.00 85.56 100 PHE A O 1
ATOM 817 N N . ASN A 1 101 ? -0.957 -2.419 1.017 1.00 86.38 101 ASN A N 1
ATOM 818 C CA . ASN A 1 101 ? -0.860 -3.428 -0.035 1.00 86.38 101 ASN A CA 1
ATOM 819 C C . ASN A 1 101 ? -1.709 -3.060 -1.262 1.00 86.38 101 ASN A C 1
ATOM 821 O O . ASN A 1 101 ? -1.242 -3.212 -2.393 1.00 86.38 101 ASN A O 1
ATOM 825 N N . ALA A 1 102 ? -2.912 -2.513 -1.059 1.00 86.81 102 ALA A N 1
ATOM 826 C CA . ALA A 1 102 ? -3.784 -2.058 -2.142 1.00 86.81 102 ALA A CA 1
ATOM 827 C C . ALA A 1 102 ? -3.126 -0.977 -3.016 1.00 86.81 102 ALA A C 1
ATOM 829 O O . ALA A 1 102 ? -3.301 -0.992 -4.237 1.00 86.81 102 ALA A O 1
ATOM 830 N N . ALA A 1 103 ? -2.330 -0.089 -2.409 1.00 82.31 103 ALA A N 1
ATOM 831 C CA . ALA A 1 103 ? -1.552 0.923 -3.117 1.00 82.31 103 ALA A CA 1
ATOM 832 C C . ALA A 1 103 ? -0.285 0.357 -3.781 1.00 82.31 103 ALA A C 1
ATOM 834 O O . ALA A 1 103 ? 0.007 0.677 -4.931 1.00 82.31 103 ALA A O 1
ATOM 835 N N . TYR A 1 104 ? 0.498 -0.457 -3.069 1.00 80.56 104 TYR A N 1
ATOM 836 C CA . TYR A 1 104 ? 1.836 -0.848 -3.527 1.00 80.56 104 TYR A CA 1
ATOM 837 C C . TYR A 1 104 ? 1.856 -2.019 -4.508 1.00 80.56 104 TYR A C 1
ATOM 839 O O . TYR A 1 104 ? 2.703 -2.023 -5.405 1.00 80.56 104 TYR A O 1
ATOM 847 N N . ASN A 1 105 ? 0.943 -2.986 -4.382 1.00 85.94 105 ASN A N 1
ATOM 848 C CA . ASN A 1 105 ? 0.937 -4.171 -5.245 1.00 85.94 105 ASN A CA 1
ATOM 849 C C . ASN A 1 105 ? 0.802 -3.807 -6.737 1.00 85.94 105 ASN A C 1
ATOM 851 O O . ASN A 1 105 ? 1.615 -4.288 -7.525 1.00 85.94 105 ASN A O 1
ATOM 855 N N . PRO A 1 106 ? -0.097 -2.888 -7.151 1.00 85.38 106 PRO A N 1
ATOM 856 C CA . PRO A 1 106 ? -0.185 -2.475 -8.552 1.00 85.38 106 PRO A CA 1
ATOM 857 C C . PRO A 1 106 ? 1.098 -1.841 -9.104 1.00 85.38 106 PRO A C 1
ATOM 859 O O . PRO A 1 106 ? 1.424 -2.030 -10.274 1.00 85.38 106 PRO A O 1
ATOM 862 N N . ILE A 1 107 ? 1.840 -1.096 -8.276 1.00 81.94 107 ILE A N 1
ATOM 863 C CA . ILE A 1 107 ? 3.116 -0.477 -8.670 1.00 81.94 107 ILE A CA 1
ATOM 864 C C . ILE A 1 107 ? 4.167 -1.561 -8.911 1.00 81.94 107 ILE A C 1
ATOM 866 O O . ILE A 1 107 ? 4.901 -1.512 -9.896 1.00 81.94 107 ILE A O 1
ATOM 870 N N . GLU A 1 108 ? 4.242 -2.537 -8.009 1.00 79.50 108 GLU A N 1
ATOM 871 C CA . GLU A 1 108 ? 5.181 -3.650 -8.105 1.00 79.50 108 GLU A CA 1
ATOM 872 C C . GLU A 1 108 ? 4.863 -4.555 -9.300 1.00 79.50 108 GLU A C 1
ATOM 874 O O . GLU A 1 108 ? 5.777 -4.897 -10.045 1.00 79.50 108 GLU A O 1
ATOM 879 N N . GLU A 1 109 ? 3.589 -4.865 -9.548 1.00 83.00 109 GLU A N 1
ATOM 880 C CA . GLU A 1 109 ? 3.136 -5.615 -10.727 1.00 83.00 109 GLU A CA 1
ATOM 881 C C . GLU A 1 109 ? 3.454 -4.909 -12.047 1.00 83.00 109 GLU A C 1
ATOM 883 O O . GLU A 1 109 ? 3.880 -5.550 -13.006 1.00 83.00 109 GLU A O 1
ATOM 888 N N . ALA A 1 110 ? 3.245 -3.591 -12.107 1.00 78.94 110 ALA A N 1
ATOM 889 C CA . ALA A 1 110 ? 3.545 -2.799 -13.297 1.00 78.94 110 ALA A CA 1
ATOM 890 C C . ALA A 1 110 ? 5.055 -2.597 -13.505 1.00 78.94 110 ALA A C 1
ATOM 892 O O . ALA A 1 110 ? 5.509 -2.274 -14.608 1.00 78.94 110 ALA A O 1
ATOM 893 N N . SER A 1 111 ? 5.848 -2.776 -12.449 1.00 75.56 111 SER A N 1
ATOM 894 C CA . SER A 1 111 ? 7.300 -2.755 -12.524 1.00 75.56 111 SER A CA 1
ATOM 895 C C . SER A 1 111 ? 7.843 -4.111 -12.990 1.00 75.56 111 SER A C 1
ATOM 897 O O . SER A 1 111 ? 7.341 -5.172 -12.629 1.00 75.56 111 SER A O 1
ATOM 899 N N . LYS A 1 112 ? 8.964 -4.120 -13.716 1.00 72.06 112 LYS A N 1
ATOM 900 C CA . LYS A 1 112 ? 9.694 -5.371 -14.014 1.00 72.06 112 LYS A CA 1
ATOM 901 C C . LYS A 1 112 ? 10.483 -5.914 -12.810 1.00 72.06 112 LYS A C 1
ATOM 903 O O . LYS A 1 112 ? 11.304 -6.814 -12.957 1.00 72.06 112 LYS A O 1
ATOM 908 N N . CYS A 1 113 ? 10.258 -5.381 -11.610 1.00 74.62 113 CYS A N 1
ATOM 909 C CA . CYS A 1 113 ? 11.080 -5.638 -10.428 1.00 74.62 113 CYS A CA 1
ATOM 910 C C . CYS A 1 113 ? 10.831 -6.989 -9.754 1.00 74.62 113 CYS A C 1
ATOM 912 O O . CYS A 1 113 ? 11.615 -7.387 -8.891 1.00 74.62 113 CYS A O 1
ATOM 914 N N . ASN A 1 114 ? 9.787 -7.701 -10.181 1.00 68.31 114 ASN A N 1
ATOM 915 C CA . ASN A 1 114 ? 9.514 -9.085 -9.791 1.00 68.31 114 ASN A CA 1
ATOM 916 C C . ASN A 1 114 ? 10.440 -10.094 -10.492 1.00 68.31 114 ASN A C 1
ATOM 918 O O . ASN A 1 114 ? 10.509 -11.245 -10.080 1.00 68.31 114 ASN A O 1
ATOM 922 N N . GLN A 1 115 ? 11.141 -9.672 -11.552 1.00 53.88 115 GLN A N 1
ATOM 923 C CA . GLN A 1 115 ? 12.048 -10.509 -12.349 1.00 53.88 115 GLN A CA 1
ATOM 924 C C . GLN A 1 115 ? 13.533 -10.293 -12.004 1.00 53.88 115 GLN A C 1
ATOM 926 O O . GLN 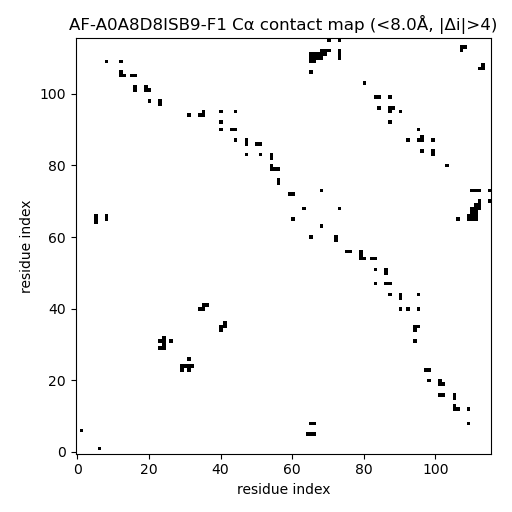A 1 115 ? 14.395 -10.867 -12.667 1.00 53.88 115 GLN A O 1
ATOM 931 N N . VAL A 1 116 ? 13.827 -9.442 -11.009 1.00 50.19 116 VAL A N 1
ATOM 932 C CA . VAL A 1 116 ? 15.182 -9.021 -10.605 1.00 50.19 116 VAL A CA 1
ATOM 933 C C . VAL A 1 116 ? 15.456 -9.353 -9.147 1.00 50.19 116 VAL A C 1
ATOM 935 O O . VAL A 1 116 ? 14.629 -8.960 -8.281 1.00 50.19 116 VAL A O 1
#

Secondary structure (DSSP, 8-state):
---HHHHHHHHHHHHHHHHHHHHHHHGGGGHHHHHHTSHHHHHHHHHHHHHHHHH--TTTGGGS-GGG--HHHHHHHHHHHHHHHHHHGGGT-HHHHHHHHHHHHHHHHHSGGGG-

Organism: Culex pipiens (NCBI:txid7175)

Solvent-accessible surface area (backbone atoms only — not comparable to full-atom values): 6450 Å² total; per-residue (Å²): 131,86,53,72,67,53,56,51,53,52,50,50,32,53,51,46,24,54,49,41,48,53,49,47,51,56,37,82,84,25,50,47,57,60,56,59,65,34,66,72,48,45,54,41,51,54,54,37,61,72,48,44,64,79,30,54,72,68,91,60,64,85,81,51,54,58,74,68,43,47,71,69,54,33,51,51,50,54,51,26,51,48,46,47,46,62,48,35,60,70,60,76,42,70,66,54,46,49,56,50,47,30,58,47,49,32,53,49,70,57,23,53,46,84,82,104

Radius of gyration: 15.4 Å; Cα contacts (8 Å, |Δi|>4): 95; chains: 1; bounding box: 38×24×42 Å